Protein AF-A0A812JG56-F1 (afdb_monomer_lite)

pLDDT: mean 73.94, std 11.75, range [45.88, 92.69]

Secondary structure (DSSP, 8-state):
----------------------HHHHTT-TTT-HHHHHHHHHHHHHHHHHHHHHHHHTTT---HHHHHHHHHHHHHHHHHHHHHHHHHHHHHTT---HHHHHHHHHHHHHHHHHHHHHHHHHH-TTS----HHHHHHHHHHHHHHHHHHHHHHHHHHHHHHS------SSSSSSSSSS--

Foldseek 3Di:
DDDDDDDDDPDPPPPPVDPPPDCPLLCPACLNCLPVVLVVLVVLLVVLVVLLCCCVVPVPDDDPVNVVVLLVSQLVLLVSQLSNLVSNVVNVPPPDDVVSVVSNVVSVVSNVVSVVVVVCCVVPVPDDDPCSNVSSVVSSVVSVVVSVVSVVSVVVVVCVVCVPPPPPPDPPPPPPPPDD

Sequence (180 aa):
MASSTESYAPLDGGQEELPTYSSGLLMYAPEKSPGPWAAINVGVLSWSIAMLVIIIMDSGRRDEFRSQLYLLWSFATTFVWVLEVFLSVWYQGRHSSWREAAELVLAAYLTYESAVTMWRHWCYPDKEVEGEVIDVSLTVAGYLYASEETCFLTWRQWRRVFPCRAEGEGVADKFDLASE

Structure (mmCIF, N/CA/C/O backbone):
data_AF-A0A812JG56-F1
#
_entry.id   AF-A0A812JG56-F1
#
loop_
_atom_site.group_PDB
_atom_site.id
_atom_site.type_symbol
_atom_site.label_atom_id
_atom_site.label_alt_id
_atom_site.label_comp_id
_atom_site.label_asym_id
_atom_site.label_entity_id
_atom_site.label_seq_id
_atom_site.pdbx_PDB_ins_code
_atom_site.Cartn_x
_atom_site.Cartn_y
_atom_site.Cartn_z
_atom_site.occupancy
_atom_site.B_iso_or_equiv
_atom_site.auth_seq_id
_atom_site.auth_comp_id
_atom_site.auth_asym_id
_atom_site.auth_atom_id
_atom_site.pdbx_PDB_model_num
ATOM 1 N N . MET A 1 1 ? -58.570 -25.680 28.471 1.00 50.25 1 MET A N 1
ATOM 2 C CA . MET A 1 1 ? -57.443 -25.200 27.645 1.00 50.25 1 MET A CA 1
ATOM 3 C C . MET A 1 1 ? -56.446 -24.557 28.592 1.00 50.25 1 MET A C 1
ATOM 5 O O . MET A 1 1 ? -56.696 -23.455 29.057 1.00 50.25 1 MET A O 1
ATOM 9 N N . ALA A 1 2 ? -55.429 -25.313 29.008 1.00 45.88 2 ALA A N 1
ATOM 10 C CA . ALA A 1 2 ? -54.412 -24.850 29.947 1.00 45.88 2 ALA A CA 1
ATOM 11 C C . ALA A 1 2 ? -53.261 -24.226 29.149 1.00 45.88 2 ALA A C 1
ATOM 13 O O . ALA A 1 2 ? -52.739 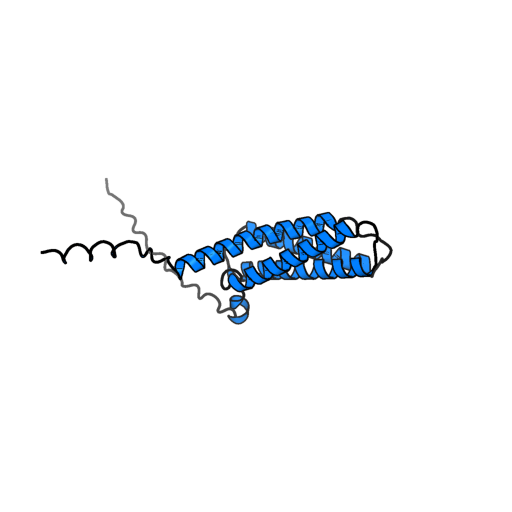-24.852 28.231 1.00 45.88 2 ALA A O 1
ATOM 14 N N . SER A 1 3 ? -52.944 -22.973 29.468 1.00 58.12 3 SER A N 1
ATOM 15 C CA . SER A 1 3 ? -51.864 -22.193 28.870 1.00 58.12 3 SER A CA 1
ATOM 16 C C . SER A 1 3 ? -50.540 -22.616 29.499 1.00 58.12 3 SER A C 1
ATOM 18 O O . SER A 1 3 ? -50.293 -22.322 30.667 1.00 58.12 3 SER A O 1
ATOM 20 N N . SER A 1 4 ? -49.705 -23.319 28.740 1.00 57.59 4 SER A N 1
ATOM 21 C CA . SER A 1 4 ? -48.348 -23.689 29.137 1.00 57.59 4 SER A CA 1
ATOM 22 C C . SER A 1 4 ? -47.439 -22.465 29.009 1.00 57.59 4 SER A C 1
ATOM 24 O O . SER A 1 4 ? -47.029 -22.097 27.914 1.00 57.59 4 SER A O 1
ATOM 26 N N . THR A 1 5 ? -47.149 -21.797 30.120 1.00 58.97 5 THR A N 1
ATOM 27 C CA . THR A 1 5 ? -46.064 -20.812 30.207 1.00 58.97 5 THR A CA 1
ATOM 28 C C . THR A 1 5 ? -44.733 -21.552 30.290 1.00 58.97 5 THR A C 1
ATOM 30 O O . THR A 1 5 ? -44.353 -22.024 31.361 1.00 58.97 5 THR A O 1
ATOM 33 N N . GLU A 1 6 ? -44.039 -21.677 29.159 1.00 59.94 6 GLU A N 1
ATOM 34 C CA . GLU A 1 6 ? -42.639 -22.103 29.123 1.00 59.94 6 GLU A CA 1
ATOM 35 C C . GLU A 1 6 ? -41.767 -21.011 29.753 1.00 59.94 6 GLU A C 1
ATOM 37 O O . GLU A 1 6 ? -41.611 -19.905 29.234 1.00 59.94 6 GLU A O 1
ATOM 42 N N . SER A 1 7 ? -41.239 -21.320 30.935 1.00 57.34 7 SER A N 1
ATOM 43 C CA . SER A 1 7 ? -40.241 -20.515 31.625 1.00 57.34 7 SER A CA 1
ATOM 44 C C . SER A 1 7 ? -38.891 -20.760 30.953 1.00 57.34 7 SER A C 1
ATOM 46 O O . SER A 1 7 ? -38.278 -21.810 31.135 1.00 57.34 7 SER A O 1
ATOM 48 N N . TYR A 1 8 ? -38.442 -19.803 30.143 1.00 56.78 8 TYR A N 1
ATOM 49 C CA . TYR A 1 8 ? -37.076 -19.790 29.633 1.00 56.78 8 TYR A CA 1
ATOM 50 C C . TYR A 1 8 ? -36.124 -19.506 30.795 1.00 56.78 8 TYR A C 1
ATOM 52 O O . TYR A 1 8 ? -36.099 -18.400 31.338 1.00 56.78 8 TYR A O 1
ATOM 60 N N . ALA A 1 9 ? -35.352 -20.518 31.189 1.00 55.47 9 ALA A N 1
ATOM 61 C CA . ALA A 1 9 ? -34.222 -20.328 32.082 1.00 55.47 9 ALA A CA 1
ATOM 62 C C . ALA A 1 9 ? -33.179 -19.432 31.384 1.00 55.47 9 ALA A C 1
ATOM 64 O O . ALA A 1 9 ? -32.885 -19.659 30.204 1.00 55.47 9 ALA A O 1
ATOM 65 N N . PRO A 1 10 ? -32.617 -18.421 32.068 1.00 57.97 10 PRO A N 1
ATOM 66 C CA . PRO A 1 10 ? -31.502 -17.662 31.529 1.00 57.97 10 PRO A CA 1
ATOM 67 C C . PRO A 1 10 ? -30.322 -18.621 31.360 1.00 57.97 10 PRO A C 1
ATOM 69 O O . PRO A 1 10 ? -29.883 -19.247 32.324 1.00 57.97 10 PRO A O 1
ATOM 72 N N . LEU A 1 11 ? -29.854 -18.773 30.119 1.00 60.03 11 LEU A N 1
ATOM 73 C CA . LEU A 1 11 ? -28.607 -19.465 29.821 1.00 60.03 11 LEU A CA 1
ATOM 74 C C . LEU A 1 11 ? -27.506 -18.753 30.603 1.00 60.03 11 LEU A C 1
ATOM 76 O O . LEU A 1 11 ? -27.236 -17.577 30.357 1.00 60.03 11 LEU A O 1
ATOM 80 N N . ASP A 1 12 ? -26.960 -19.470 31.581 1.00 53.72 12 ASP A N 1
ATOM 81 C CA . ASP A 1 12 ? -25.856 -19.050 32.427 1.00 53.72 12 ASP A CA 1
ATOM 82 C C . ASP A 1 12 ? -24.713 -18.612 31.509 1.00 53.72 12 ASP A C 1
ATOM 84 O O . ASP A 1 12 ? -24.095 -19.418 30.807 1.00 53.72 12 ASP A O 1
ATOM 88 N N . GLY A 1 13 ? -24.555 -17.293 31.407 1.00 50.31 13 GLY A N 1
ATOM 89 C CA . GLY A 1 13 ? -23.564 -16.643 30.577 1.00 50.31 13 GLY A CA 1
ATOM 90 C C . GLY A 1 13 ? -22.208 -16.905 31.191 1.00 50.31 13 GLY A C 1
ATOM 91 O O . GLY A 1 13 ? -21.702 -16.069 31.936 1.00 50.31 13 GLY A O 1
ATOM 92 N N . GLY A 1 14 ? -21.641 -18.071 30.880 1.00 51.97 14 GLY A N 1
ATOM 93 C CA . GLY A 1 14 ? -20.236 -18.349 31.089 1.00 51.97 14 GLY A CA 1
ATOM 94 C C . GLY A 1 14 ? -19.459 -17.201 30.468 1.00 51.97 14 GLY A C 1
ATOM 95 O O . GLY A 1 14 ? -19.382 -17.088 29.245 1.00 51.97 14 GLY A O 1
ATOM 96 N N . GLN A 1 15 ? -18.956 -16.309 31.320 1.00 49.84 15 GLN A N 1
ATOM 97 C CA . GLN A 1 15 ? -17.932 -15.350 30.959 1.00 49.84 15 GLN A CA 1
ATOM 98 C C . GLN A 1 15 ? -16.750 -16.193 30.490 1.00 49.84 15 GLN A C 1
ATOM 100 O O . GLN A 1 15 ? -15.952 -16.659 31.298 1.00 49.84 15 GLN A O 1
ATOM 105 N N . GLU A 1 16 ? -16.686 -16.466 29.185 1.00 52.78 16 GLU A N 1
ATOM 106 C CA . GLU A 1 16 ? -15.449 -16.877 28.547 1.00 52.78 16 GLU A CA 1
ATOM 107 C C . GLU A 1 16 ? -14.452 -15.772 28.886 1.00 52.78 16 GLU A C 1
ATOM 109 O O . GLU A 1 16 ? -14.545 -14.656 28.368 1.00 52.78 16 GLU A O 1
ATOM 114 N N . GLU A 1 17 ? -13.564 -16.053 29.841 1.00 51.81 17 GLU A N 1
ATOM 115 C CA . GLU A 1 17 ? -12.428 -15.202 30.142 1.00 51.81 17 GLU A CA 1
ATOM 116 C C . GLU A 1 17 ? -11.645 -15.059 28.840 1.00 51.81 17 GLU A C 1
ATOM 118 O O . GLU A 1 17 ? -10.952 -15.976 28.393 1.00 51.81 17 GLU A O 1
ATOM 123 N N . LEU A 1 18 ? -11.860 -13.922 28.175 1.00 55.91 18 LEU A N 1
ATOM 124 C CA . LEU A 1 18 ? -11.193 -13.582 26.934 1.00 55.91 18 LEU A CA 1
ATOM 125 C C . LEU A 1 18 ? -9.691 -13.690 27.199 1.00 55.91 18 LEU A C 1
ATOM 127 O O . LEU A 1 18 ? -9.198 -13.016 28.108 1.00 55.91 18 LEU A O 1
ATOM 131 N N . PRO A 1 19 ? -8.967 -14.538 26.451 1.00 56.44 19 PRO A N 1
ATOM 132 C CA . PRO A 1 19 ? -7.543 -14.720 26.651 1.00 56.44 19 PRO A CA 1
ATOM 133 C C . PRO A 1 19 ? -6.860 -13.356 26.630 1.00 56.44 19 PRO A C 1
ATOM 135 O O . PRO A 1 19 ? -6.993 -12.590 25.673 1.00 56.44 19 PRO A O 1
ATOM 138 N N . THR A 1 20 ? -6.156 -13.051 27.719 1.00 57.72 20 THR A N 1
ATOM 139 C CA . THR A 1 20 ? -5.400 -11.818 27.938 1.00 57.72 20 THR A CA 1
ATOM 140 C C . THR A 1 20 ? -4.197 -11.793 26.994 1.00 57.72 20 THR A C 1
ATOM 142 O O . THR A 1 20 ? -3.051 -11.989 27.395 1.00 57.72 20 THR A O 1
ATOM 145 N N . TYR A 1 21 ? -4.447 -11.634 25.696 1.00 56.75 21 TYR A N 1
ATOM 146 C CA . TYR A 1 21 ? -3.401 -11.522 24.692 1.00 56.75 21 TYR A CA 1
ATOM 147 C C . TYR A 1 21 ? -2.651 -10.204 24.895 1.00 56.75 21 TYR A C 1
ATOM 149 O O . TYR A 1 21 ? -3.251 -9.140 25.038 1.00 56.75 21 TYR A O 1
ATOM 157 N N . SER A 1 22 ? -1.320 -10.307 24.934 1.00 57.03 22 SER A N 1
ATOM 158 C CA . SER A 1 22 ? -0.365 -9.223 25.179 1.00 57.03 22 SER A CA 1
ATOM 159 C C . SER A 1 22 ? -0.740 -7.925 24.444 1.00 57.03 22 SER A C 1
ATOM 161 O O . SER A 1 22 ? -0.667 -7.828 23.219 1.00 57.03 22 SER A O 1
ATOM 163 N N . SER A 1 23 ? -1.141 -6.915 25.219 1.00 63.75 23 SER A N 1
ATOM 164 C CA . SER A 1 23 ? -1.834 -5.695 24.782 1.00 63.75 23 SER A CA 1
ATOM 165 C C . SER A 1 23 ? -1.026 -4.734 23.900 1.00 63.75 23 SER A C 1
ATOM 167 O O . SER A 1 23 ? -1.572 -3.726 23.453 1.00 63.75 23 SER A O 1
ATOM 169 N N . GLY A 1 24 ? 0.264 -4.997 23.674 1.00 73.44 24 GLY A N 1
ATOM 170 C CA . GLY A 1 24 ? 1.161 -4.075 22.973 1.00 73.44 24 GLY A CA 1
ATOM 171 C C . GLY A 1 24 ? 0.839 -3.934 21.484 1.00 73.44 24 GLY A C 1
ATOM 172 O O . GLY A 1 24 ? 0.583 -2.831 21.014 1.00 73.44 24 GLY A O 1
ATOM 173 N N . LEU A 1 25 ? 0.798 -5.048 20.747 1.00 71.88 25 LEU A N 1
ATOM 174 C CA . LEU A 1 25 ? 0.566 -5.037 19.293 1.00 71.88 25 LEU A CA 1
ATOM 175 C C . LEU A 1 25 ? -0.882 -4.685 18.931 1.00 71.88 25 LEU A C 1
ATOM 177 O O . LEU A 1 25 ? -1.119 -3.948 17.982 1.00 71.88 25 LEU A O 1
ATOM 181 N N . LEU A 1 26 ? -1.842 -5.117 19.752 1.00 72.75 26 LEU A N 1
ATOM 182 C CA . LEU A 1 26 ? -3.265 -4.794 19.597 1.00 72.75 26 LEU A CA 1
ATOM 183 C C . LEU A 1 26 ? -3.565 -3.291 19.736 1.00 72.75 26 LEU A C 1
ATOM 185 O O . LEU A 1 26 ? -4.618 -2.834 19.295 1.00 72.75 26 LEU A O 1
ATOM 189 N N . MET A 1 27 ? -2.670 -2.494 20.343 1.00 78.69 27 MET A N 1
ATOM 190 C CA . MET A 1 27 ? -2.831 -1.034 20.347 1.00 78.69 27 MET A CA 1
ATOM 191 C C . MET A 1 27 ? -2.719 -0.424 18.950 1.00 78.69 27 MET A C 1
ATOM 193 O O . MET A 1 27 ? -3.327 0.614 18.706 1.00 78.69 27 MET A O 1
ATOM 197 N N . TYR A 1 28 ? -1.979 -1.082 18.061 1.00 83.38 28 TYR A N 1
ATOM 198 C CA . TYR A 1 28 ? -1.745 -0.647 16.692 1.00 83.38 28 TYR A CA 1
ATOM 199 C C . TYR A 1 28 ? -2.745 -1.249 15.709 1.00 83.38 28 TYR A C 1
ATOM 201 O O . TYR A 1 28 ? -2.518 -1.159 14.514 1.00 83.38 28 TYR A O 1
ATOM 209 N N . ALA A 1 29 ? -3.841 -1.862 16.163 1.00 84.56 29 ALA A N 1
ATOM 210 C CA . ALA A 1 29 ? -4.895 -2.294 15.251 1.00 84.56 29 ALA A CA 1
ATOM 211 C C . ALA A 1 29 ? -5.568 -1.067 14.586 1.00 84.56 29 ALA A C 1
ATOM 213 O O . ALA A 1 29 ? -5.791 -0.059 15.284 1.00 84.56 29 ALA A O 1
ATOM 214 N N . PRO A 1 30 ? -5.904 -1.127 13.282 1.00 83.06 30 PRO A N 1
ATOM 215 C CA . PRO A 1 30 ? -6.583 -0.043 12.563 1.00 83.06 30 PRO A CA 1
ATOM 216 C C . PRO A 1 30 ? -7.864 0.436 13.249 1.00 83.06 30 PRO A C 1
ATOM 218 O O . PRO A 1 30 ? -8.139 1.633 13.319 1.00 83.06 30 PRO A O 1
ATOM 221 N N . GLU A 1 31 ? -8.610 -0.485 13.852 1.00 82.50 31 GLU A N 1
ATOM 222 C CA . GLU A 1 31 ? -9.873 -0.216 14.534 1.00 82.50 31 GLU A CA 1
ATOM 223 C C . GLU A 1 31 ? -9.677 0.619 15.806 1.00 82.50 31 GLU A C 1
ATOM 225 O O . GLU A 1 31 ? -10.530 1.437 16.166 1.00 82.50 31 GLU A O 1
ATOM 230 N N . LYS A 1 32 ? -8.544 0.430 16.494 1.00 84.38 32 LYS A N 1
ATOM 231 C CA . LYS A 1 32 ? -8.233 1.123 17.749 1.00 84.38 32 LYS A CA 1
ATOM 232 C C . LYS A 1 32 ? -7.532 2.459 17.515 1.00 84.38 32 LYS A C 1
ATOM 234 O O . LYS A 1 32 ? -7.718 3.395 18.292 1.00 84.38 32 LYS A O 1
ATOM 239 N N . SER A 1 33 ? -6.724 2.546 16.462 1.00 85.31 33 SER A N 1
ATOM 240 C CA . SER A 1 33 ? -5.916 3.721 16.131 1.00 85.31 33 SER A CA 1
ATOM 241 C C . SER A 1 33 ? -6.063 4.112 14.652 1.00 85.31 33 SER A C 1
ATOM 243 O O . SER A 1 33 ? -5.087 4.097 13.902 1.00 85.31 33 SER A O 1
ATOM 245 N N . PRO A 1 34 ? -7.266 4.527 14.210 1.00 84.75 34 PRO A N 1
ATOM 246 C CA . PRO A 1 34 ? -7.518 4.797 12.793 1.00 84.75 34 PRO A CA 1
ATOM 247 C C . PRO A 1 34 ? -6.721 5.993 12.260 1.00 84.75 34 PRO A C 1
ATOM 249 O O . PRO A 1 34 ? -6.419 6.043 11.075 1.00 84.75 34 PRO A O 1
ATOM 252 N N . GLY A 1 35 ? -6.336 6.941 13.124 1.00 85.62 35 GLY A N 1
ATOM 253 C CA . GLY A 1 35 ? -5.544 8.115 12.736 1.00 85.62 35 GLY A CA 1
ATOM 254 C C . GLY A 1 35 ? -4.163 7.755 12.163 1.00 85.62 35 GLY A C 1
ATOM 255 O O . GLY A 1 35 ? -3.885 8.101 11.015 1.00 85.62 35 GLY A O 1
ATOM 256 N N . PRO A 1 36 ? -3.296 7.054 12.922 1.00 89.19 36 PRO A N 1
ATOM 257 C CA . PRO A 1 36 ? -2.024 6.550 12.405 1.00 89.19 36 PRO A CA 1
ATOM 258 C C . PRO A 1 36 ? -2.160 5.721 11.122 1.00 89.19 36 PRO A C 1
ATOM 260 O O . PRO A 1 36 ? -1.383 5.923 10.193 1.00 89.19 36 PRO A O 1
ATOM 263 N N . TRP A 1 37 ? -3.167 4.848 11.033 1.00 88.50 37 TRP A N 1
ATOM 264 C CA . TRP A 1 37 ? -3.403 4.036 9.835 1.00 88.50 37 TRP A CA 1
ATOM 265 C C . TRP A 1 37 ? -3.857 4.846 8.628 1.00 88.50 37 TRP A C 1
ATOM 267 O O . TRP A 1 37 ? -3.348 4.627 7.536 1.00 88.50 37 TRP A O 1
ATOM 277 N N . ALA A 1 38 ? -4.715 5.849 8.814 1.00 84.75 38 ALA A N 1
ATOM 278 C CA . ALA A 1 38 ? -5.060 6.779 7.745 1.00 84.75 38 ALA A CA 1
ATOM 279 C C . ALA A 1 38 ? -3.810 7.502 7.212 1.00 84.75 38 ALA A C 1
ATOM 281 O O . ALA A 1 38 ? -3.651 7.651 6.003 1.00 84.75 38 ALA A O 1
ATOM 282 N N . ALA A 1 39 ? -2.886 7.906 8.093 1.00 88.94 39 ALA A N 1
ATOM 283 C CA . ALA A 1 39 ? -1.628 8.525 7.678 1.00 88.94 39 ALA A CA 1
ATOM 284 C C . ALA A 1 39 ? -0.723 7.551 6.901 1.00 88.94 39 ALA A C 1
ATOM 286 O O . ALA A 1 39 ? -0.144 7.941 5.885 1.00 88.94 39 ALA A O 1
ATOM 287 N N . ILE A 1 40 ? -0.631 6.290 7.342 1.00 90.88 40 ILE A N 1
ATOM 288 C CA . ILE A 1 40 ? 0.100 5.231 6.629 1.00 90.88 40 ILE A CA 1
ATOM 289 C C . ILE A 1 40 ? -0.517 5.006 5.243 1.00 90.88 40 ILE A C 1
ATOM 291 O O . ILE A 1 40 ? 0.199 5.090 4.248 1.00 90.88 40 ILE A O 1
ATOM 295 N N . ASN A 1 41 ? -1.834 4.810 5.158 1.00 87.38 41 ASN A N 1
ATOM 296 C CA . ASN A 1 41 ? -2.543 4.527 3.908 1.00 87.38 41 ASN A CA 1
ATOM 297 C C . ASN A 1 41 ? -2.437 5.687 2.909 1.00 87.38 41 ASN A C 1
ATOM 299 O O . ASN A 1 41 ? -2.138 5.456 1.740 1.00 87.38 41 ASN A O 1
ATOM 303 N N . VAL A 1 42 ? -2.557 6.940 3.362 1.00 87.00 42 VAL A N 1
ATOM 304 C CA . VAL A 1 42 ? -2.331 8.126 2.514 1.00 87.00 42 VAL A CA 1
ATOM 305 C C . VAL A 1 42 ? -0.878 8.212 2.040 1.00 87.00 42 VAL A C 1
ATOM 307 O O . VAL A 1 42 ? -0.623 8.564 0.884 1.00 87.00 42 VAL A O 1
ATOM 310 N N . GLY A 1 43 ? 0.084 7.882 2.905 1.00 91.62 43 GLY A N 1
ATOM 311 C CA . GLY A 1 43 ? 1.501 7.837 2.549 1.00 91.62 43 GLY A CA 1
ATOM 312 C C . GLY A 1 43 ? 1.790 6.792 1.472 1.00 91.62 43 GLY A C 1
ATOM 313 O O . GLY A 1 43 ? 2.419 7.103 0.458 1.00 91.62 43 GLY A O 1
ATOM 314 N N . VAL A 1 44 ? 1.271 5.575 1.651 1.00 89.88 44 VAL A N 1
ATOM 315 C CA . VAL A 1 44 ? 1.418 4.486 0.681 1.00 89.88 44 VAL A CA 1
ATOM 316 C C . VAL A 1 44 ? 0.702 4.808 -0.630 1.00 89.88 44 VAL A C 1
ATOM 318 O O . VAL A 1 44 ? 1.279 4.611 -1.700 1.00 89.88 44 VAL A O 1
ATOM 321 N N . LEU A 1 45 ? -0.504 5.378 -0.579 1.00 84.69 45 LEU A N 1
ATOM 322 C CA . LEU A 1 45 ? -1.231 5.833 -1.764 1.00 84.69 45 LEU A CA 1
ATOM 323 C C . LEU A 1 45 ? -0.428 6.878 -2.547 1.00 84.69 45 LEU A C 1
ATOM 325 O O . LEU A 1 45 ? -0.259 6.752 -3.758 1.00 84.69 45 LEU A O 1
ATOM 329 N N . SER A 1 46 ? 0.106 7.886 -1.857 1.00 91.19 46 SER A N 1
ATOM 330 C CA . SER A 1 46 ? 0.903 8.948 -2.481 1.00 91.19 46 SER A CA 1
ATOM 331 C C . SER A 1 46 ? 2.153 8.384 -3.160 1.00 91.19 46 SER A C 1
ATOM 333 O O . SER A 1 46 ? 2.468 8.759 -4.289 1.00 91.19 46 SER A O 1
ATOM 335 N N . TRP A 1 47 ? 2.836 7.435 -2.511 1.00 92.69 47 TRP A N 1
ATOM 336 C CA . TRP A 1 47 ? 3.982 6.742 -3.103 1.00 92.69 47 TRP A CA 1
ATOM 337 C C . TRP A 1 47 ? 3.567 5.885 -4.311 1.00 92.69 47 TRP A C 1
ATOM 339 O O . TRP A 1 47 ? 4.239 5.901 -5.339 1.00 92.69 47 TRP A O 1
ATOM 349 N N . SER A 1 48 ? 2.422 5.208 -4.240 1.00 86.44 48 SER A N 1
ATOM 350 C CA . SER A 1 48 ? 1.870 4.410 -5.346 1.00 86.44 48 SER A CA 1
ATOM 351 C C . SER A 1 48 ? 1.547 5.265 -6.574 1.00 86.44 48 SER A C 1
ATOM 353 O O . SER A 1 48 ? 1.908 4.905 -7.693 1.00 86.44 48 SER A O 1
ATOM 355 N N . ILE A 1 49 ? 0.946 6.442 -6.372 1.00 85.25 49 ILE A N 1
ATOM 356 C CA . ILE A 1 49 ? 0.695 7.417 -7.442 1.00 85.25 49 ILE A CA 1
ATOM 357 C C . ILE A 1 49 ? 2.018 7.915 -8.034 1.00 85.25 49 ILE A C 1
ATOM 359 O O . ILE A 1 49 ? 2.153 7.979 -9.255 1.00 85.25 49 ILE A O 1
ATOM 363 N N . ALA A 1 50 ? 3.008 8.233 -7.196 1.00 90.69 50 ALA A N 1
ATOM 364 C CA . ALA A 1 50 ? 4.322 8.659 -7.672 1.00 90.69 50 ALA A CA 1
ATOM 365 C C . ALA A 1 50 ? 4.989 7.579 -8.540 1.00 90.69 50 ALA A C 1
ATOM 367 O O . ALA A 1 50 ? 5.501 7.891 -9.613 1.00 90.69 50 ALA A O 1
ATOM 368 N N . MET A 1 51 ? 4.922 6.309 -8.130 1.00 87.38 51 MET A N 1
ATOM 369 C CA . MET A 1 51 ? 5.432 5.187 -8.922 1.00 87.38 51 MET A CA 1
ATOM 370 C C . MET A 1 51 ? 4.694 5.022 -10.247 1.00 87.38 51 MET A C 1
ATOM 372 O O . MET A 1 51 ? 5.339 4.837 -11.277 1.00 87.38 51 MET A O 1
ATOM 376 N N . LEU A 1 52 ? 3.364 5.154 -10.250 1.00 85.06 52 LEU A N 1
ATOM 377 C CA . LEU A 1 52 ? 2.572 5.110 -11.478 1.00 85.06 52 LEU A CA 1
ATOM 378 C C . LEU A 1 52 ? 3.007 6.204 -12.461 1.00 85.06 52 LEU A C 1
ATOM 380 O O . LEU A 1 52 ? 3.208 5.932 -13.642 1.00 85.06 52 LEU A O 1
ATOM 384 N N . VAL A 1 53 ? 3.199 7.430 -11.967 1.00 88.06 53 VAL A N 1
ATOM 385 C CA . VAL A 1 53 ? 3.674 8.558 -12.779 1.00 88.06 53 VAL A CA 1
ATOM 386 C C . VAL A 1 53 ? 5.073 8.285 -13.327 1.00 88.06 53 VAL A C 1
ATOM 388 O O . VAL A 1 53 ? 5.292 8.500 -14.516 1.00 88.06 53 VAL A O 1
ATOM 391 N N . ILE A 1 54 ? 5.998 7.769 -12.508 1.00 87.81 54 ILE A N 1
ATOM 392 C CA . ILE A 1 54 ? 7.355 7.408 -12.953 1.00 87.81 54 ILE A CA 1
ATOM 393 C C . ILE A 1 54 ? 7.291 6.371 -14.082 1.00 87.81 54 ILE A C 1
ATOM 395 O O . ILE A 1 54 ? 7.922 6.564 -15.117 1.00 87.81 54 ILE A O 1
ATOM 399 N N . ILE A 1 55 ? 6.493 5.311 -13.926 1.00 83.94 55 ILE A N 1
ATOM 400 C CA . ILE A 1 55 ? 6.361 4.245 -14.932 1.00 83.94 55 ILE A CA 1
ATOM 401 C C . ILE A 1 55 ? 5.756 4.776 -16.239 1.00 83.94 55 ILE A C 1
ATOM 403 O O . ILE A 1 55 ? 6.226 4.420 -17.319 1.00 83.94 55 ILE A O 1
ATOM 407 N N . ILE A 1 56 ? 4.736 5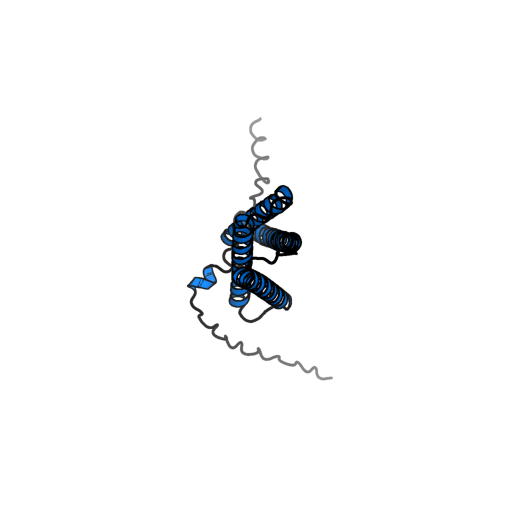.639 -16.159 1.00 83.56 56 ILE A N 1
ATOM 408 C CA . ILE A 1 56 ? 4.083 6.225 -17.340 1.00 83.56 56 ILE A CA 1
ATOM 409 C C . ILE A 1 56 ? 5.012 7.209 -18.055 1.00 83.56 56 ILE A C 1
ATOM 411 O O . ILE A 1 56 ? 5.101 7.188 -19.281 1.00 83.56 56 ILE A O 1
ATOM 415 N N . MET A 1 57 ? 5.690 8.087 -17.313 1.00 85.75 57 MET A N 1
ATOM 416 C CA . MET A 1 57 ? 6.562 9.108 -17.899 1.00 85.75 57 MET A CA 1
ATOM 417 C C . MET A 1 57 ? 7.838 8.514 -18.497 1.00 85.75 57 MET A C 1
ATOM 419 O O . MET A 1 57 ? 8.359 9.058 -19.469 1.00 85.75 57 MET A O 1
ATOM 423 N N . ASP A 1 58 ? 8.324 7.406 -17.940 1.00 81.75 58 ASP A N 1
ATOM 424 C CA . ASP A 1 58 ? 9.577 6.763 -18.336 1.00 81.75 58 ASP A CA 1
ATOM 425 C C . ASP A 1 58 ? 9.356 5.454 -19.115 1.00 81.75 58 ASP A C 1
ATOM 427 O O . ASP A 1 58 ? 10.215 4.573 -19.176 1.00 81.75 58 ASP A O 1
ATOM 431 N N . SER A 1 59 ? 8.198 5.310 -19.767 1.00 68.94 59 SER A N 1
ATOM 432 C CA . SER A 1 59 ? 7.822 4.101 -20.514 1.00 68.94 59 SER A CA 1
ATOM 433 C C . SER A 1 59 ? 8.779 3.748 -21.669 1.00 68.94 59 SER A C 1
ATOM 435 O O . SER A 1 59 ? 8.671 2.667 -22.241 1.00 68.94 59 SER A O 1
ATOM 437 N N . GLY A 1 60 ? 9.710 4.644 -22.023 1.00 65.94 60 GLY A N 1
ATOM 438 C CA . GLY A 1 60 ? 10.702 4.468 -23.088 1.00 65.94 60 GLY A CA 1
ATOM 439 C C . GLY A 1 60 ? 12.099 4.009 -22.646 1.00 65.94 60 GLY A C 1
ATOM 440 O O . GLY A 1 60 ? 12.876 3.597 -23.507 1.00 65.94 60 GLY A O 1
ATOM 441 N N . ARG A 1 61 ? 12.444 4.056 -21.349 1.00 67.69 61 ARG A N 1
ATOM 442 C CA . ARG A 1 61 ? 13.738 3.583 -20.821 1.00 67.69 61 ARG A CA 1
ATOM 443 C C . ARG A 1 61 ? 13.523 2.644 -19.641 1.00 67.69 61 ARG A C 1
ATOM 445 O O . ARG A 1 61 ? 13.033 3.033 -18.588 1.00 67.69 61 ARG A O 1
ATOM 452 N N . ARG A 1 62 ? 13.867 1.369 -19.831 1.00 65.31 62 ARG A N 1
ATOM 453 C CA . ARG A 1 62 ? 13.885 0.376 -18.752 1.00 65.31 62 ARG A CA 1
ATOM 454 C C . ARG A 1 62 ? 15.284 0.342 -18.142 1.00 65.31 62 ARG A C 1
ATOM 456 O O . ARG A 1 62 ? 16.112 -0.468 -18.543 1.00 65.31 62 ARG A O 1
ATOM 463 N N . ASP A 1 63 ? 15.540 1.238 -17.197 1.00 78.44 63 ASP A N 1
ATOM 464 C CA . ASP A 1 63 ? 16.799 1.250 -16.451 1.00 78.44 63 ASP A CA 1
ATOM 465 C C . ASP A 1 63 ? 16.728 0.264 -15.264 1.00 78.44 63 ASP A C 1
ATOM 467 O O . ASP A 1 63 ? 15.695 0.143 -14.598 1.00 78.44 63 ASP A O 1
ATOM 471 N N . GLU A 1 64 ? 17.829 -0.433 -14.954 1.00 75.12 64 GLU A N 1
ATOM 472 C CA . GLU A 1 64 ? 17.917 -1.399 -13.835 1.00 75.12 64 GLU A CA 1
ATOM 473 C C . GLU A 1 64 ? 17.480 -0.788 -12.493 1.00 75.12 64 GLU A C 1
ATOM 475 O O . GLU A 1 64 ? 16.799 -1.429 -11.689 1.00 75.12 64 GLU A O 1
ATOM 480 N N . PHE A 1 65 ? 17.806 0.490 -12.277 1.00 79.69 65 PHE A N 1
ATOM 481 C CA . PHE A 1 65 ? 17.409 1.243 -11.089 1.00 79.69 65 PHE A CA 1
ATOM 482 C C . PHE A 1 65 ? 15.884 1.328 -10.929 1.00 79.69 65 PHE A C 1
ATOM 484 O O . PHE A 1 65 ? 15.368 1.194 -9.819 1.00 79.69 65 PHE A O 1
ATOM 491 N N . ARG A 1 66 ? 15.149 1.498 -12.035 1.00 77.88 66 ARG A N 1
ATOM 492 C CA . ARG A 1 66 ? 13.682 1.567 -12.032 1.00 77.88 66 ARG A CA 1
ATOM 493 C C . ARG A 1 66 ? 13.075 0.239 -11.595 1.00 77.88 66 ARG A C 1
ATOM 495 O O . ARG A 1 66 ? 12.152 0.231 -10.786 1.00 77.88 66 ARG A O 1
ATOM 502 N N . SER A 1 67 ? 13.635 -0.866 -12.083 1.00 78.38 67 SER A N 1
ATOM 503 C CA . SER A 1 67 ? 13.198 -2.222 -11.733 1.00 78.38 67 SER A CA 1
ATOM 504 C C . SER A 1 67 ? 13.416 -2.506 -10.245 1.00 78.38 67 SER A C 1
ATOM 506 O O . SER A 1 67 ? 12.512 -2.987 -9.567 1.00 78.38 67 SER A O 1
ATOM 508 N N . GLN A 1 68 ? 14.573 -2.127 -9.694 1.00 81.06 68 GLN A N 1
ATOM 509 C CA . GLN A 1 68 ? 14.846 -2.269 -8.259 1.00 81.06 68 GLN A CA 1
ATOM 510 C C . GLN A 1 68 ? 13.922 -1.401 -7.397 1.00 81.06 68 GLN A C 1
ATOM 512 O O . GLN A 1 68 ? 13.403 -1.874 -6.385 1.00 81.06 68 GLN A O 1
ATOM 517 N N . LEU A 1 69 ? 13.687 -0.148 -7.802 1.00 85.19 69 LEU A N 1
ATOM 518 C CA . LEU A 1 69 ? 12.778 0.756 -7.099 1.00 85.19 69 LEU A CA 1
ATOM 519 C C . LEU A 1 69 ? 11.337 0.229 -7.117 1.00 85.19 69 LEU A C 1
ATOM 521 O O . LEU A 1 69 ? 10.662 0.265 -6.090 1.00 85.19 69 LEU A O 1
ATOM 525 N N . TYR A 1 70 ? 10.888 -0.298 -8.258 1.00 82.31 70 TYR A N 1
ATOM 526 C CA . TYR A 1 70 ? 9.580 -0.930 -8.404 1.00 82.31 70 TYR A CA 1
ATOM 527 C C . TYR A 1 70 ? 9.429 -2.163 -7.511 1.00 82.31 70 TYR A C 1
ATOM 529 O O . TYR A 1 70 ? 8.438 -2.273 -6.793 1.00 82.31 70 TYR A O 1
ATOM 537 N N . LEU A 1 71 ? 10.426 -3.050 -7.491 1.00 80.62 71 LEU A N 1
ATOM 538 C CA . LEU A 1 71 ? 10.407 -4.240 -6.639 1.00 80.62 71 LEU A CA 1
ATOM 539 C C . LEU A 1 71 ? 10.367 -3.878 -5.151 1.00 80.62 71 LEU A C 1
ATOM 541 O O . LEU A 1 71 ? 9.575 -4.449 -4.403 1.00 80.62 71 LEU A O 1
ATOM 545 N N . LEU A 1 72 ? 11.179 -2.904 -4.726 1.00 86.31 72 LEU A N 1
ATOM 546 C CA . LEU A 1 72 ? 11.175 -2.415 -3.347 1.00 86.31 72 LEU A CA 1
ATOM 547 C C . LEU A 1 72 ? 9.820 -1.807 -2.974 1.00 86.31 72 LEU A C 1
ATOM 549 O O . LEU A 1 72 ? 9.293 -2.096 -1.900 1.00 86.31 72 LEU A O 1
ATOM 553 N N . TRP A 1 73 ? 9.259 -0.977 -3.857 1.00 89.31 73 TRP A N 1
ATOM 554 C CA . TRP A 1 73 ? 7.942 -0.379 -3.664 1.00 89.31 73 TRP A CA 1
ATOM 555 C C . TRP A 1 73 ? 6.853 -1.452 -3.559 1.00 89.31 73 TRP A C 1
ATOM 557 O O . TRP A 1 73 ? 6.078 -1.442 -2.602 1.00 89.31 73 TRP A O 1
ATOM 567 N N . SER A 1 74 ? 6.828 -2.409 -4.489 1.00 83.12 74 SER A N 1
ATOM 568 C CA . SER A 1 74 ? 5.854 -3.500 -4.505 1.00 83.12 74 SER A CA 1
ATOM 569 C C . SER A 1 74 ? 5.921 -4.267 -3.188 1.00 83.12 74 SER A C 1
ATOM 571 O O . SER A 1 74 ? 4.936 -4.296 -2.461 1.00 83.12 74 SER A O 1
ATOM 573 N N . PHE A 1 75 ? 7.108 -4.730 -2.788 1.00 82.69 75 PHE A N 1
ATOM 574 C CA . PHE A 1 75 ? 7.298 -5.435 -1.522 1.00 82.69 75 PHE A CA 1
ATOM 575 C C . PHE A 1 75 ? 6.839 -4.623 -0.299 1.00 82.69 75 PHE A C 1
ATOM 577 O O . PHE A 1 75 ? 6.134 -5.148 0.563 1.00 82.69 75 PHE A O 1
ATOM 584 N N . ALA A 1 76 ? 7.222 -3.345 -0.212 1.00 86.94 76 ALA A N 1
ATOM 585 C CA . ALA A 1 76 ? 6.880 -2.497 0.927 1.00 86.94 76 ALA A CA 1
ATOM 586 C C . ALA A 1 76 ? 5.365 -2.279 1.050 1.00 86.94 76 ALA A C 1
ATOM 588 O O . ALA A 1 76 ? 4.817 -2.387 2.147 1.00 86.94 76 ALA A O 1
ATOM 589 N N . THR A 1 77 ? 4.685 -2.002 -0.065 1.00 85.62 77 THR A N 1
ATOM 590 C CA . THR A 1 77 ? 3.230 -1.797 -0.067 1.00 85.62 77 THR A CA 1
ATOM 591 C C . THR A 1 77 ? 2.485 -3.074 0.303 1.00 85.62 77 THR A C 1
ATOM 593 O O . THR A 1 77 ? 1.632 -3.043 1.189 1.00 85.62 77 THR A O 1
ATOM 596 N N . THR A 1 78 ? 2.856 -4.227 -0.260 1.00 81.69 78 THR A N 1
ATOM 597 C CA . THR A 1 78 ? 2.187 -5.481 0.103 1.00 81.69 78 THR A CA 1
ATOM 598 C C . THR A 1 78 ? 2.453 -5.879 1.551 1.00 81.69 78 THR A C 1
ATOM 600 O O . THR A 1 78 ? 1.548 -6.365 2.224 1.00 81.69 78 THR A O 1
ATOM 603 N N . PHE A 1 79 ? 3.654 -5.618 2.076 1.00 84.31 79 PHE A N 1
ATOM 604 C CA . PHE A 1 79 ? 3.960 -5.861 3.485 1.00 84.31 79 PHE A CA 1
ATOM 605 C C . PHE A 1 79 ? 3.067 -5.040 4.424 1.00 84.31 79 PHE A C 1
ATOM 607 O O . PHE A 1 79 ? 2.520 -5.586 5.383 1.00 84.31 79 PHE A O 1
ATOM 614 N N . VAL A 1 80 ? 2.892 -3.743 4.144 1.00 88.19 80 VAL A N 1
ATOM 615 C CA . VAL A 1 80 ? 2.003 -2.873 4.931 1.00 88.19 80 VAL A CA 1
ATOM 616 C C . VAL A 1 80 ? 0.565 -3.379 4.871 1.00 88.19 80 VAL A C 1
ATOM 618 O O . VAL A 1 80 ? -0.089 -3.458 5.909 1.00 88.19 80 VAL A O 1
ATOM 621 N N . TRP A 1 81 ? 0.095 -3.780 3.690 1.00 84.62 81 TRP A N 1
ATOM 622 C CA . TRP A 1 81 ? -1.257 -4.306 3.523 1.00 84.62 81 TRP A CA 1
ATOM 623 C C . TRP A 1 81 ? -1.470 -5.620 4.291 1.00 84.62 81 TRP A C 1
ATOM 625 O O . TRP A 1 81 ? -2.444 -5.763 5.026 1.00 84.62 81 TRP A O 1
ATOM 635 N N . VAL A 1 82 ? -0.534 -6.570 4.206 1.00 84.25 82 VAL A N 1
ATOM 636 C CA . VAL A 1 82 ? -0.603 -7.820 4.984 1.00 84.25 82 VAL A CA 1
ATOM 637 C C . VAL A 1 82 ? -0.615 -7.533 6.482 1.00 84.25 82 VAL A C 1
ATOM 639 O O . VAL A 1 82 ? -1.369 -8.170 7.216 1.00 84.25 82 VAL A O 1
ATOM 642 N N . LEU A 1 83 ? 0.194 -6.577 6.944 1.00 87.50 83 LEU A N 1
ATOM 643 C CA . LEU A 1 83 ? 0.223 -6.179 8.348 1.00 87.50 83 LEU A CA 1
ATOM 644 C C . LEU A 1 83 ? -1.122 -5.591 8.802 1.00 87.50 83 LEU A C 1
ATOM 646 O O . LEU A 1 83 ? -1.585 -5.935 9.888 1.00 87.50 83 LEU A O 1
ATOM 650 N N . GLU A 1 84 ? -1.748 -4.748 7.977 1.00 86.31 84 GLU A N 1
ATOM 651 C CA . GLU A 1 84 ? -3.079 -4.179 8.223 1.00 86.31 84 GLU A CA 1
ATOM 652 C C . GLU A 1 84 ? -4.119 -5.288 8.409 1.00 86.31 84 GLU A C 1
ATOM 654 O O . GLU A 1 84 ? -4.740 -5.383 9.469 1.00 86.31 84 GLU A O 1
ATOM 659 N N . VAL A 1 85 ? -4.231 -6.195 7.431 1.00 83.81 85 VAL A N 1
ATOM 660 C CA . VAL A 1 85 ? -5.210 -7.293 7.472 1.00 83.81 85 VAL A CA 1
ATOM 661 C C . VAL A 1 85 ? -4.927 -8.240 8.637 1.00 83.81 85 VAL A C 1
ATOM 663 O O . VAL A 1 85 ? -5.848 -8.656 9.339 1.00 83.81 85 VAL A O 1
ATOM 666 N N . PHE A 1 86 ? -3.657 -8.570 8.885 1.00 84.81 86 PHE A N 1
ATOM 667 C CA . PHE A 1 86 ? -3.271 -9.433 9.998 1.00 84.81 86 PHE A CA 1
ATOM 668 C C . PHE A 1 86 ? -3.695 -8.842 11.345 1.00 84.81 86 PHE A C 1
ATOM 670 O O . PHE A 1 86 ? -4.271 -9.551 12.170 1.00 84.81 86 PHE A O 1
ATOM 677 N N . LEU A 1 87 ? -3.441 -7.549 11.569 1.00 84.88 87 LEU A N 1
ATOM 678 C CA . LEU A 1 87 ? -3.817 -6.877 12.811 1.00 84.88 87 LEU A CA 1
ATOM 679 C C . LEU A 1 87 ? -5.336 -6.782 12.969 1.00 84.88 87 LEU A C 1
ATOM 681 O O . LEU A 1 87 ? -5.825 -7.012 14.075 1.00 84.88 87 LEU A O 1
ATOM 685 N N . SER A 1 88 ? -6.072 -6.528 11.886 1.00 82.75 88 SER A N 1
ATOM 686 C CA . SER A 1 88 ? -7.539 -6.524 11.890 1.00 82.75 88 SER A CA 1
ATOM 687 C C . SER A 1 88 ? -8.125 -7.897 12.230 1.00 82.75 88 SER A C 1
ATOM 689 O O . SER A 1 88 ? -8.937 -8.012 13.151 1.00 82.75 88 SER A O 1
ATOM 691 N N . VAL A 1 89 ? -7.668 -8.969 11.573 1.00 81.38 89 VAL A N 1
ATOM 692 C CA . VAL A 1 89 ? -8.129 -10.342 11.855 1.00 81.38 89 VAL A CA 1
ATOM 693 C C . VAL A 1 89 ? -7.781 -10.755 13.286 1.00 81.38 89 VAL A C 1
ATOM 695 O O . VAL A 1 89 ? -8.616 -11.315 14.002 1.00 81.38 89 VAL A O 1
ATOM 698 N N . TRP A 1 90 ? -6.559 -10.451 13.733 1.00 81.69 90 TRP A N 1
ATOM 699 C CA . TRP A 1 90 ? -6.110 -10.764 15.089 1.00 81.69 90 TRP A CA 1
ATOM 700 C C . TRP A 1 90 ? -6.921 -10.009 16.148 1.00 81.69 90 TRP A C 1
ATOM 702 O O . TRP A 1 90 ? -7.246 -10.572 17.193 1.00 81.69 90 TRP A O 1
ATOM 712 N N . TYR A 1 91 ? -7.271 -8.746 15.884 1.00 79.19 91 TYR A N 1
ATOM 713 C CA . TYR A 1 91 ? -8.089 -7.934 16.782 1.00 79.19 91 TYR A CA 1
ATOM 714 C C . TYR A 1 91 ? -9.526 -8.458 16.899 1.00 79.19 91 TYR A C 1
ATOM 716 O O . TYR A 1 91 ? -10.080 -8.486 17.998 1.00 79.19 91 TYR A O 1
ATOM 724 N N . GLN A 1 92 ? -10.129 -8.907 15.796 1.00 75.75 92 GLN A N 1
ATOM 725 C CA . GLN A 1 92 ? -11.529 -9.344 15.786 1.00 75.75 92 GLN A CA 1
ATOM 726 C C . GLN A 1 92 ? -11.761 -10.740 16.386 1.00 75.75 92 GLN A C 1
ATOM 728 O O . GLN A 1 92 ? -12.893 -11.068 16.747 1.00 75.75 92 GLN A O 1
ATOM 733 N N . GLY A 1 93 ? -10.706 -11.547 16.548 1.00 61.81 93 GLY A N 1
ATOM 734 C CA . GLY A 1 93 ? -10.591 -12.650 17.512 1.00 61.81 93 GLY A CA 1
ATOM 735 C C . GLY A 1 93 ? -11.516 -13.870 17.364 1.00 61.81 93 GLY A C 1
ATOM 736 O O . GLY A 1 93 ? -11.161 -14.932 17.867 1.00 61.81 93 GLY A O 1
ATOM 737 N N . ARG A 1 94 ? -12.681 -13.777 16.704 1.00 57.16 94 ARG A N 1
ATOM 738 C CA . ARG A 1 94 ? -13.631 -14.899 16.524 1.00 57.16 94 ARG A CA 1
ATOM 739 C C . ARG A 1 94 ? -14.747 -14.671 15.498 1.00 57.16 94 ARG A C 1
ATOM 741 O O . ARG A 1 94 ? -15.313 -15.651 15.024 1.00 57.16 94 ARG A O 1
ATOM 748 N N . HIS A 1 95 ? -15.047 -13.429 15.117 1.00 55.50 95 HIS A N 1
ATOM 749 C CA . HIS A 1 95 ? -16.041 -13.117 14.082 1.00 55.50 95 HIS A CA 1
ATOM 750 C C . HIS A 1 95 ? -15.366 -12.679 12.783 1.00 55.50 95 HIS A C 1
ATOM 752 O O . HIS A 1 95 ? -15.598 -11.573 12.317 1.00 55.50 95 HIS A O 1
ATOM 758 N N . SER A 1 96 ? -14.535 -13.552 12.206 1.00 57.06 96 SER A N 1
ATOM 759 C CA . SER A 1 96 ? -13.963 -13.267 10.891 1.00 57.06 96 SER A CA 1
ATOM 760 C C . SER A 1 96 ? -15.081 -13.259 9.855 1.00 57.06 96 SER A C 1
ATOM 762 O O . SER A 1 96 ? -15.740 -14.280 9.622 1.00 57.06 96 SER A O 1
ATOM 764 N N . SER A 1 97 ? -15.338 -12.096 9.264 1.00 73.94 97 SER A N 1
ATOM 765 C CA . SER A 1 97 ? -16.266 -12.009 8.144 1.00 73.94 97 SER A CA 1
ATOM 766 C C . SER A 1 97 ? -15.625 -12.658 6.912 1.00 73.94 97 SER A C 1
ATOM 768 O O . SER A 1 97 ? -14.410 -12.605 6.724 1.00 73.94 97 SER A O 1
ATOM 770 N N . TRP A 1 98 ? -16.425 -13.272 6.030 1.00 76.12 98 TRP A N 1
ATOM 771 C CA . TRP A 1 98 ? -15.889 -13.865 4.791 1.00 76.12 98 TRP A CA 1
ATOM 772 C C . TRP A 1 98 ? -15.091 -12.838 3.963 1.00 76.12 98 TRP A C 1
ATOM 774 O O . TRP A 1 98 ? -14.172 -13.208 3.238 1.00 76.12 98 TRP A O 1
ATOM 784 N N . ARG A 1 99 ? -15.439 -11.551 4.106 1.00 76.12 99 ARG A N 1
ATOM 785 C CA . ARG A 1 99 ? -14.767 -10.418 3.475 1.00 76.12 99 ARG A CA 1
ATOM 786 C C . ARG A 1 99 ? -13.317 -10.296 3.944 1.00 76.12 99 ARG A C 1
ATOM 788 O O . ARG A 1 99 ? -12.442 -10.243 3.094 1.00 76.12 99 ARG A O 1
ATOM 795 N N . GLU A 1 100 ? -13.050 -10.328 5.248 1.00 73.62 100 GLU A N 1
ATOM 796 C CA . GLU A 1 100 ? -11.673 -10.283 5.775 1.00 73.62 100 GLU A CA 1
ATOM 797 C C . GLU A 1 100 ? -10.856 -11.495 5.327 1.00 73.62 100 GLU A C 1
ATOM 799 O O . GLU A 1 100 ? -9.681 -11.369 4.997 1.00 73.62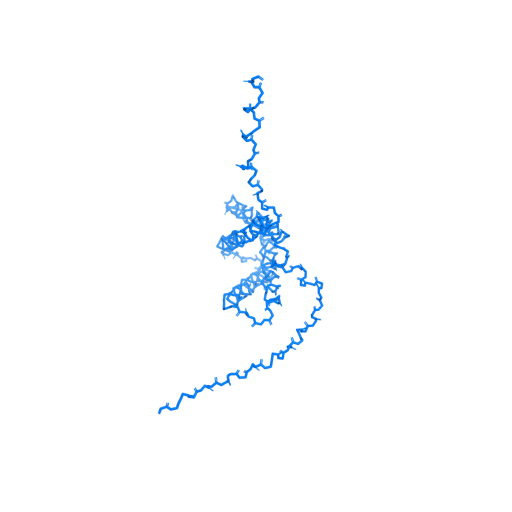 100 GLU A O 1
ATOM 804 N N . ALA A 1 101 ? -11.479 -12.676 5.272 1.00 75.06 101 ALA A N 1
ATOM 805 C CA . ALA A 1 101 ? -10.819 -13.868 4.755 1.00 75.06 101 ALA A CA 1
ATOM 806 C C . ALA A 1 101 ? -10.465 -13.712 3.265 1.00 75.06 101 ALA A C 1
ATOM 808 O O . ALA A 1 101 ? -9.368 -14.085 2.854 1.00 75.06 101 ALA A O 1
ATOM 809 N N . ALA A 1 102 ? -11.359 -13.131 2.460 1.00 78.94 102 ALA A N 1
ATOM 810 C CA . ALA A 1 102 ? -11.097 -12.844 1.052 1.00 78.94 102 ALA A CA 1
ATOM 811 C C . ALA A 1 102 ? -10.005 -11.778 0.872 1.00 78.94 102 ALA A C 1
ATOM 813 O O . ALA A 1 102 ? -9.126 -11.955 0.032 1.00 78.94 102 ALA A O 1
ATOM 814 N N . GLU A 1 103 ? -10.019 -10.717 1.680 1.00 75.19 103 GLU A N 1
ATOM 815 C CA . GLU A 1 103 ? -8.988 -9.674 1.690 1.00 75.19 103 GLU A CA 1
ATOM 816 C C . GLU A 1 103 ? -7.622 -10.248 2.097 1.00 75.19 103 GLU A C 1
ATOM 818 O O . GLU A 1 103 ? -6.623 -9.966 1.441 1.00 75.19 103 GLU A O 1
ATOM 823 N N . LEU A 1 104 ? -7.572 -11.137 3.095 1.00 75.88 104 LEU A N 1
ATOM 824 C CA . LEU A 1 104 ? -6.344 -11.824 3.501 1.00 75.88 104 LEU A CA 1
ATOM 825 C C . LEU A 1 104 ? -5.817 -12.751 2.403 1.00 75.88 104 LEU A C 1
ATOM 827 O O . LEU A 1 104 ? -4.616 -12.767 2.139 1.00 75.88 104 LEU A O 1
ATOM 831 N N . VAL A 1 105 ? -6.697 -13.517 1.751 1.00 78.62 105 VAL A N 1
ATOM 832 C CA . VAL A 1 105 ? -6.319 -14.387 0.627 1.00 78.62 105 VAL A CA 1
ATOM 833 C C . VAL A 1 105 ? -5.796 -13.558 -0.542 1.00 78.62 105 VAL A C 1
ATOM 835 O O . VAL A 1 105 ? -4.781 -13.924 -1.128 1.00 78.62 105 VAL A O 1
ATOM 838 N N . LEU A 1 106 ? -6.442 -12.432 -0.854 1.00 78.69 106 LEU A N 1
ATOM 839 C CA . LEU A 1 106 ? -5.999 -11.524 -1.907 1.00 78.69 106 LEU A CA 1
ATOM 840 C C . LEU A 1 106 ? -4.639 -10.903 -1.564 1.00 78.69 106 LEU A C 1
ATOM 842 O O . LEU A 1 106 ? -3.731 -10.940 -2.389 1.00 78.69 106 LEU A O 1
ATOM 846 N N . ALA A 1 107 ? -4.465 -10.408 -0.337 1.00 75.62 107 ALA A N 1
ATOM 847 C CA . ALA A 1 107 ? -3.202 -9.846 0.132 1.00 75.62 107 ALA A CA 1
ATOM 848 C C . ALA A 1 107 ? -2.076 -10.891 0.105 1.00 75.62 107 ALA A C 1
ATOM 850 O O . ALA A 1 107 ? -0.974 -10.607 -0.365 1.00 75.62 107 ALA A O 1
ATOM 851 N N . ALA A 1 108 ? -2.347 -12.123 0.545 1.00 74.38 108 ALA A N 1
ATOM 852 C CA . ALA A 1 108 ? -1.386 -13.221 0.506 1.00 74.38 108 ALA A CA 1
ATOM 853 C C . ALA A 1 108 ? -1.034 -13.631 -0.932 1.00 74.38 108 ALA A C 1
ATOM 855 O O . ALA A 1 108 ? 0.139 -13.862 -1.225 1.00 74.38 108 ALA A O 1
ATOM 856 N N . TYR A 1 109 ? -2.024 -13.689 -1.828 1.00 78.06 109 TYR A N 1
ATOM 857 C CA . TYR A 1 109 ? -1.821 -13.981 -3.246 1.00 78.06 109 TYR A CA 1
ATOM 858 C C . TYR A 1 109 ? -0.935 -12.923 -3.910 1.00 78.06 109 TYR A C 1
ATOM 860 O O . TYR A 1 109 ? 0.076 -13.276 -4.512 1.00 78.06 109 TYR A O 1
ATOM 868 N N . LEU A 1 110 ? -1.258 -11.640 -3.725 1.00 74.19 110 LEU A N 1
ATOM 869 C CA . LEU A 1 110 ? -0.466 -10.530 -4.257 1.00 74.19 110 LEU A CA 1
ATOM 870 C C . LEU A 1 110 ? 0.951 -10.531 -3.673 1.00 74.19 110 LEU A C 1
ATOM 872 O O . LEU A 1 110 ? 1.918 -10.371 -4.405 1.00 74.19 110 LEU A O 1
ATOM 876 N N . THR A 1 111 ? 1.102 -10.808 -2.373 1.00 72.69 111 THR A N 1
ATOM 877 C CA . THR A 1 111 ? 2.430 -10.903 -1.735 1.00 72.69 111 THR A CA 1
ATOM 878 C C . THR A 1 111 ? 3.253 -12.033 -2.335 1.00 72.69 111 THR A C 1
ATOM 880 O O . THR A 1 111 ? 4.444 -11.869 -2.598 1.00 72.69 111 THR A O 1
ATOM 883 N N . TYR A 1 112 ? 2.627 -13.191 -2.546 1.00 76.25 112 TYR A N 1
ATOM 884 C CA . TYR A 1 112 ? 3.270 -14.334 -3.174 1.00 76.25 112 TYR A CA 1
ATOM 885 C C . TYR A 1 112 ? 3.690 -14.011 -4.609 1.00 76.25 112 TYR A C 1
ATOM 887 O O . TYR A 1 112 ? 4.829 -14.291 -4.979 1.00 76.25 112 TYR A O 1
ATOM 895 N N . GLU A 1 113 ? 2.815 -13.385 -5.394 1.00 77.19 113 GLU A N 1
ATOM 896 C CA . GLU A 1 113 ? 3.119 -12.961 -6.759 1.00 77.19 113 GLU A CA 1
ATOM 897 C C . GLU A 1 113 ? 4.297 -11.980 -6.790 1.00 77.19 113 GLU A C 1
ATOM 899 O O . GLU A 1 113 ? 5.286 -12.239 -7.478 1.00 77.19 113 GLU A O 1
ATOM 904 N N . SER A 1 114 ? 4.271 -10.929 -5.967 1.00 70.62 114 SER A N 1
ATOM 905 C CA . SER A 1 114 ? 5.371 -9.966 -5.847 1.00 70.62 114 SER A CA 1
ATOM 906 C C . SER A 1 114 ? 6.684 -10.632 -5.419 1.00 70.62 114 SER A C 1
ATOM 908 O O . SER A 1 114 ? 7.738 -10.355 -5.995 1.00 70.62 114 SER A O 1
ATOM 910 N N . ALA A 1 115 ? 6.643 -11.560 -4.457 1.00 72.62 115 ALA A N 1
ATOM 911 C CA . ALA A 1 115 ? 7.822 -12.298 -4.004 1.00 72.62 115 ALA A CA 1
ATOM 912 C C . ALA A 1 115 ? 8.390 -13.212 -5.101 1.00 72.62 115 ALA A C 1
ATOM 914 O O . ALA A 1 115 ? 9.608 -13.283 -5.281 1.00 72.62 115 ALA A O 1
ATOM 915 N N . VAL A 1 116 ? 7.526 -13.887 -5.863 1.00 75.25 116 VAL A N 1
ATOM 916 C CA . VAL A 1 116 ? 7.927 -14.727 -6.998 1.00 75.25 116 VAL A CA 1
ATOM 917 C C . VAL A 1 116 ? 8.527 -13.880 -8.116 1.00 75.25 116 VAL A C 1
ATOM 919 O O . VAL A 1 116 ? 9.540 -14.280 -8.690 1.00 75.25 116 VAL A O 1
ATOM 922 N N . THR A 1 117 ? 7.954 -12.716 -8.415 1.00 72.69 117 THR A N 1
ATOM 923 C CA . THR A 1 117 ? 8.483 -11.789 -9.424 1.00 72.69 117 THR A CA 1
ATOM 924 C C . THR A 1 117 ? 9.847 -11.244 -9.006 1.00 72.69 117 THR A C 1
ATOM 926 O O . THR A 1 117 ? 10.788 -11.293 -9.800 1.00 72.69 117 THR A O 1
ATOM 929 N N . MET A 1 118 ? 10.010 -10.850 -7.739 1.00 70.75 118 MET A N 1
ATOM 930 C CA . MET A 1 118 ? 11.302 -10.428 -7.185 1.00 70.75 118 MET A CA 1
ATOM 931 C C . MET A 1 118 ? 12.344 -11.553 -7.244 1.00 70.75 118 MET A C 1
ATOM 933 O O . MET A 1 118 ? 13.472 -11.338 -7.689 1.00 70.75 118 MET A O 1
ATOM 937 N N . TRP A 1 119 ? 11.960 -12.772 -6.855 1.00 75.75 119 TRP A N 1
ATOM 938 C CA . TRP A 1 119 ? 12.821 -13.953 -6.927 1.00 75.75 119 TRP A CA 1
ATOM 939 C C . TRP A 1 119 ? 13.244 -14.268 -8.365 1.00 75.75 119 TRP A C 1
ATOM 941 O O . TRP A 1 119 ? 14.420 -14.502 -8.639 1.00 75.75 119 TRP A O 1
ATOM 951 N N . ARG A 1 120 ? 12.296 -14.242 -9.310 1.00 75.62 120 ARG A N 1
ATOM 952 C CA . ARG A 1 120 ? 12.573 -14.469 -10.733 1.00 75.62 120 ARG A CA 1
ATOM 953 C C . ARG A 1 120 ? 13.516 -13.420 -11.295 1.00 75.62 120 ARG A C 1
ATOM 955 O O . ARG A 1 120 ? 14.421 -13.808 -12.021 1.00 75.62 120 ARG A O 1
ATOM 962 N N . HIS A 1 121 ? 13.337 -12.149 -10.947 1.00 71.81 121 HIS A N 1
ATOM 963 C CA . HIS A 1 121 ? 14.225 -11.080 -11.394 1.00 71.81 121 HIS A CA 1
ATOM 964 C C . HIS A 1 121 ? 15.647 -11.255 -10.841 1.00 71.81 121 HIS A C 1
ATOM 966 O O . HIS A 1 121 ? 16.615 -11.101 -11.57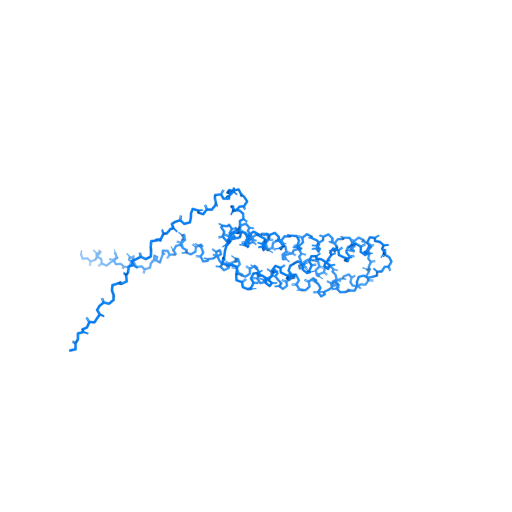8 1.00 71.81 121 HIS A O 1
ATOM 972 N N . TRP A 1 122 ? 15.788 -11.682 -9.580 1.00 77.88 122 TRP A N 1
ATOM 973 C CA . TRP A 1 122 ? 17.098 -11.999 -9.001 1.00 77.88 122 TRP A CA 1
ATOM 974 C C . TRP A 1 122 ? 17.775 -13.174 -9.724 1.00 77.88 122 TRP A C 1
ATOM 976 O O . TRP A 1 122 ? 18.967 -13.124 -10.023 1.00 77.88 122 TRP A O 1
ATOM 986 N N . CYS A 1 123 ? 17.031 -14.243 -10.021 1.00 81.81 123 CYS A N 1
ATOM 987 C CA . CYS A 1 123 ? 17.584 -15.427 -10.684 1.00 81.81 123 CYS A CA 1
ATOM 988 C C . CYS A 1 123 ? 17.792 -15.258 -12.199 1.00 81.81 123 CYS A C 1
ATOM 990 O O . CYS A 1 123 ? 18.640 -15.945 -12.767 1.00 81.81 123 CYS A O 1
ATOM 992 N N . TYR A 1 124 ? 17.013 -14.395 -12.853 1.00 79.50 124 TYR A N 1
ATOM 993 C CA . TYR A 1 124 ? 16.988 -14.198 -14.304 1.00 79.50 124 TYR A CA 1
ATOM 994 C C . TYR A 1 124 ? 16.830 -12.701 -14.634 1.00 79.50 124 TYR A C 1
ATOM 996 O O . TYR A 1 124 ? 15.733 -12.273 -15.008 1.00 79.50 124 TYR A O 1
ATOM 1004 N N . PRO A 1 125 ? 17.907 -11.905 -14.513 1.00 71.81 125 PRO A N 1
ATOM 1005 C CA . PRO A 1 125 ? 17.848 -10.448 -14.668 1.00 71.81 125 PRO A CA 1
ATOM 1006 C C . PRO A 1 125 ? 17.450 -9.994 -16.082 1.00 71.81 125 PRO A C 1
ATOM 1008 O O . PRO A 1 125 ? 16.878 -8.921 -16.235 1.00 71.81 125 PRO A O 1
ATOM 1011 N N . ASP A 1 126 ? 17.667 -10.829 -17.105 1.00 73.44 126 ASP A N 1
ATOM 1012 C CA . ASP A 1 126 ? 17.398 -10.482 -18.510 1.00 73.44 126 ASP A CA 1
ATOM 1013 C C . ASP A 1 126 ? 15.914 -10.567 -18.915 1.00 73.44 126 ASP A C 1
ATOM 1015 O O . ASP A 1 126 ? 15.568 -10.297 -20.067 1.00 73.44 126 ASP A O 1
ATOM 1019 N N . LYS A 1 127 ? 15.017 -10.993 -18.016 1.00 63.41 127 LYS A N 1
ATOM 1020 C CA . LYS A 1 127 ? 13.586 -11.087 -18.329 1.00 63.41 127 LYS A CA 1
ATOM 1021 C C . LYS A 1 127 ? 12.852 -9.829 -17.889 1.00 63.41 127 LYS A C 1
ATOM 1023 O O . LYS A 1 127 ? 12.785 -9.522 -16.701 1.00 63.41 127 LYS A O 1
ATOM 1028 N N . GLU A 1 128 ? 12.260 -9.143 -18.866 1.00 64.00 128 GLU A N 1
ATOM 1029 C CA . GLU A 1 128 ? 11.372 -8.010 -18.625 1.00 64.00 128 GLU A CA 1
ATOM 1030 C C . GLU A 1 128 ? 10.179 -8.431 -17.757 1.00 64.00 128 GLU A C 1
ATOM 1032 O O . GLU A 1 128 ? 9.551 -9.468 -17.986 1.00 64.00 128 GLU A O 1
ATOM 1037 N N . VAL A 1 129 ? 9.862 -7.605 -16.762 1.00 62.41 129 VAL A N 1
ATOM 1038 C CA . VAL A 1 129 ? 8.627 -7.725 -15.992 1.00 62.41 129 VAL A CA 1
ATOM 1039 C C . VAL A 1 129 ? 7.514 -7.112 -16.847 1.00 62.41 129 VAL A C 1
ATOM 1041 O O . VAL A 1 129 ? 7.482 -5.907 -17.107 1.00 62.41 129 VAL A O 1
ATOM 1044 N N . GLU A 1 130 ? 6.637 -7.956 -17.382 1.00 66.19 130 GLU A N 1
ATOM 1045 C CA . GLU A 1 130 ? 5.374 -7.532 -17.987 1.00 66.19 130 GLU A CA 1
ATOM 1046 C C . GLU A 1 130 ? 4.311 -7.477 -16.883 1.00 66.19 130 GLU A C 1
ATOM 1048 O O . GLU A 1 130 ? 4.218 -8.403 -16.084 1.00 66.19 130 GLU A O 1
ATOM 1053 N N . GLY A 1 131 ? 3.518 -6.401 -16.827 1.00 69.06 131 GLY A N 1
ATOM 1054 C CA . GLY A 1 131 ? 2.415 -6.270 -15.859 1.00 69.06 131 GLY A CA 1
ATOM 1055 C C . GLY A 1 131 ? 2.558 -5.158 -14.816 1.00 69.06 131 GLY A C 1
ATOM 1056 O O . GLY A 1 131 ? 1.581 -4.870 -14.132 1.00 69.06 131 GLY A O 1
ATOM 1057 N N . GLU A 1 132 ? 3.696 -4.449 -14.767 1.00 70.12 132 GLU A N 1
ATOM 1058 C CA . GLU A 1 132 ? 3.981 -3.400 -13.761 1.00 70.12 132 GLU A CA 1
ATOM 1059 C C . GLU A 1 132 ? 2.838 -2.376 -13.610 1.00 70.12 132 GLU A C 1
ATOM 1061 O O . GLU A 1 132 ? 2.472 -1.989 -12.503 1.00 70.12 132 GLU A O 1
ATOM 1066 N N . VAL A 1 133 ? 2.234 -1.957 -14.728 1.00 71.44 133 VAL A N 1
ATOM 1067 C CA . VAL A 1 133 ? 1.144 -0.968 -14.744 1.00 71.44 133 VAL A CA 1
ATOM 1068 C C . VAL A 1 133 ? -0.143 -1.514 -14.124 1.00 71.44 133 VAL A C 1
ATOM 1070 O O . VAL A 1 133 ? -0.833 -0.777 -13.418 1.00 71.44 133 VAL A O 1
ATOM 1073 N N . ILE A 1 134 ? -0.482 -2.780 -14.388 1.00 77.44 134 ILE A N 1
ATOM 1074 C CA . ILE A 1 134 ? -1.699 -3.408 -13.856 1.00 77.44 134 ILE A CA 1
ATOM 1075 C C . ILE A 1 134 ? -1.560 -3.555 -12.342 1.00 77.44 134 ILE A C 1
ATOM 1077 O O . ILE A 1 134 ? -2.458 -3.133 -11.615 1.00 77.44 134 ILE A O 1
ATOM 1081 N N . ASP A 1 135 ? -0.406 -4.031 -11.876 1.00 73.81 135 ASP A N 1
ATOM 1082 C CA . ASP A 1 135 ? -0.120 -4.198 -10.451 1.00 73.81 135 ASP A CA 1
ATOM 1083 C C . ASP A 1 135 ? -0.183 -2.864 -9.705 1.00 73.81 135 ASP A C 1
ATOM 1085 O O . ASP A 1 135 ? -0.873 -2.745 -8.694 1.00 73.81 135 ASP A O 1
ATOM 1089 N N . VAL A 1 136 ? 0.463 -1.817 -10.235 1.00 72.94 136 VAL A N 1
ATOM 1090 C CA . VAL A 1 136 ? 0.423 -0.485 -9.608 1.00 72.94 136 VAL A CA 1
ATOM 1091 C C . VAL A 1 136 ? -0.991 0.076 -9.592 1.00 72.94 136 VAL A C 1
ATOM 1093 O O . VAL A 1 136 ? -1.405 0.662 -8.594 1.00 72.94 136 VAL A O 1
ATOM 1096 N N . SER A 1 137 ? -1.756 -0.129 -10.664 1.00 72.25 137 SER A N 1
ATOM 1097 C CA . SER A 1 137 ? -3.141 0.340 -10.743 1.00 72.25 137 SER A CA 1
ATOM 1098 C C . SER A 1 137 ? -4.041 -0.357 -9.720 1.00 72.25 137 SER A C 1
ATOM 1100 O O . SER A 1 137 ? -4.857 0.306 -9.077 1.00 72.25 137 SER A O 1
ATOM 1102 N N . LEU A 1 138 ? -3.874 -1.670 -9.526 1.00 80.31 138 LEU A N 1
ATOM 1103 C CA . LEU A 1 138 ? -4.598 -2.433 -8.506 1.00 80.31 138 LEU A CA 1
ATOM 1104 C C . LEU A 1 138 ? -4.232 -1.968 -7.093 1.00 80.31 138 LEU A C 1
ATOM 1106 O O . LEU A 1 138 ? -5.129 -1.747 -6.279 1.00 80.31 138 LEU A O 1
ATOM 1110 N N . THR A 1 139 ? -2.947 -1.738 -6.817 1.00 78.19 139 THR A N 1
ATOM 1111 C CA . THR A 1 139 ? -2.492 -1.207 -5.524 1.00 78.19 139 THR A CA 1
ATOM 1112 C C . THR A 1 139 ? -3.052 0.190 -5.258 1.00 78.19 139 THR A C 1
ATOM 1114 O O . THR A 1 139 ? -3.559 0.450 -4.168 1.00 78.19 139 THR A O 1
ATOM 1117 N N . VAL A 1 140 ? -3.039 1.085 -6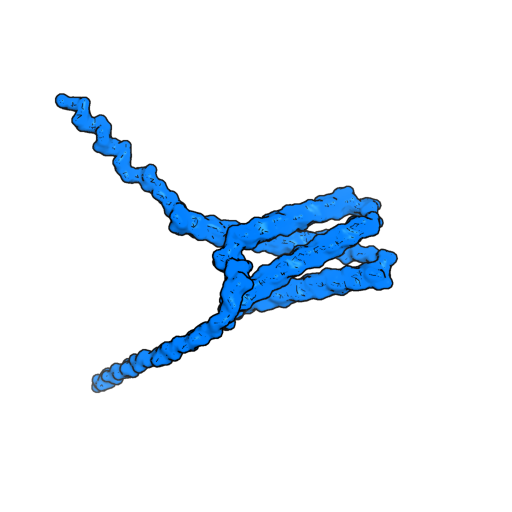.253 1.00 75.06 140 VAL A N 1
ATOM 1118 C CA . VAL A 1 140 ? -3.649 2.420 -6.132 1.00 75.06 140 VAL A CA 1
ATOM 1119 C C . VAL A 1 140 ? -5.142 2.306 -5.818 1.00 75.06 140 VAL A C 1
ATOM 1121 O O . VAL A 1 140 ? -5.614 2.972 -4.899 1.00 75.06 140 VAL A O 1
ATOM 1124 N N . ALA A 1 141 ? -5.880 1.447 -6.526 1.00 80.81 141 ALA A N 1
ATOM 1125 C CA . ALA A 1 141 ? -7.303 1.237 -6.269 1.00 80.81 141 ALA A CA 1
ATOM 1126 C C . ALA A 1 141 ? -7.569 0.693 -4.852 1.00 80.81 141 ALA A C 1
ATOM 1128 O O . ALA A 1 141 ? -8.458 1.195 -4.163 1.00 80.81 141 ALA A O 1
ATOM 1129 N N . GLY A 1 142 ? -6.772 -0.277 -4.393 1.00 78.81 142 GLY A N 1
ATOM 1130 C CA . GLY A 1 142 ? -6.871 -0.838 -3.044 1.00 78.81 142 GLY A CA 1
ATOM 1131 C C . GLY A 1 142 ? -6.635 0.208 -1.954 1.00 78.81 142 GLY A C 1
ATOM 1132 O O . GLY A 1 142 ? -7.449 0.354 -1.043 1.00 78.81 142 GLY A O 1
ATOM 1133 N N . TYR A 1 143 ? -5.572 1.006 -2.081 1.00 79.38 143 TYR A N 1
ATOM 1134 C CA . TYR A 1 143 ? -5.262 2.041 -1.095 1.00 79.38 143 TYR A CA 1
ATOM 1135 C C . TYR A 1 143 ? -6.205 3.244 -1.149 1.00 79.38 143 TYR A C 1
ATOM 1137 O O . TYR A 1 143 ? -6.430 3.871 -0.113 1.00 79.38 143 TYR A O 1
ATOM 1145 N N . LEU A 1 144 ? -6.785 3.566 -2.310 1.00 80.19 144 LEU A N 1
ATOM 1146 C CA . LEU A 1 144 ? -7.863 4.555 -2.403 1.00 80.19 144 LEU A CA 1
ATOM 1147 C C . LEU A 1 144 ? -9.066 4.109 -1.574 1.00 80.19 144 LEU A C 1
ATOM 1149 O O . LEU A 1 144 ? -9.528 4.860 -0.718 1.00 80.19 144 LEU A O 1
ATOM 1153 N N . TYR A 1 145 ? -9.504 2.866 -1.766 1.00 82.50 145 TYR A N 1
ATOM 1154 C CA . TYR A 1 145 ? -10.602 2.288 -1.000 1.00 82.50 145 TYR A CA 1
ATOM 1155 C C . TYR A 1 145 ? -10.309 2.275 0.513 1.00 82.50 145 TYR A C 1
ATOM 1157 O O . TYR A 1 145 ? -11.111 2.772 1.306 1.00 82.50 145 TYR A O 1
ATOM 1165 N N . ALA A 1 146 ? -9.125 1.805 0.923 1.00 76.44 146 ALA A N 1
ATOM 1166 C CA . ALA A 1 146 ? -8.719 1.783 2.332 1.00 76.44 146 ALA A CA 1
ATOM 1167 C C . ALA A 1 146 ? -8.634 3.194 2.948 1.00 76.44 146 ALA A C 1
ATOM 1169 O O . ALA A 1 146 ? -8.993 3.410 4.111 1.00 76.44 146 ALA A O 1
ATOM 1170 N N . SER A 1 147 ? -8.190 4.185 2.168 1.00 76.50 147 SER A N 1
ATOM 1171 C CA . SER A 1 147 ? -8.127 5.587 2.597 1.00 76.50 147 SER A CA 1
ATOM 1172 C C . SER A 1 147 ? -9.521 6.183 2.790 1.00 76.50 147 SER A C 1
ATOM 1174 O O . SER A 1 147 ? -9.744 6.902 3.762 1.00 76.50 147 SER A O 1
ATOM 1176 N N . GLU A 1 148 ? -10.478 5.870 1.912 1.00 81.94 148 GLU A N 1
ATOM 1177 C CA . GLU A 1 148 ? -11.868 6.312 2.068 1.00 81.94 148 GLU A CA 1
ATOM 1178 C C . GLU A 1 148 ? -12.501 5.730 3.339 1.00 81.94 148 GLU A C 1
ATOM 1180 O O . GLU A 1 148 ? -13.077 6.475 4.138 1.00 81.94 148 GLU A O 1
ATOM 1185 N N . GLU A 1 149 ? -12.339 4.423 3.575 1.00 81.12 149 GLU A N 1
ATOM 1186 C CA . GLU A 1 149 ? -12.873 3.740 4.760 1.00 81.12 149 GLU A CA 1
ATOM 1187 C C . GLU A 1 149 ? -12.265 4.300 6.063 1.00 81.12 149 GLU A C 1
ATOM 1189 O O . GLU A 1 149 ? -12.992 4.699 6.981 1.00 81.12 149 GLU A O 1
ATOM 1194 N N . THR A 1 150 ? -10.938 4.442 6.132 1.00 79.19 150 THR A N 1
ATOM 1195 C CA . THR A 1 150 ? -10.245 4.981 7.321 1.00 79.19 150 THR A CA 1
ATOM 1196 C C . THR A 1 150 ? -10.517 6.472 7.551 1.00 79.19 150 THR A C 1
ATOM 1198 O O . THR A 1 150 ? -10.699 6.899 8.701 1.00 79.19 150 THR A O 1
ATOM 1201 N N . CYS A 1 151 ? -10.621 7.278 6.488 1.00 81.38 151 CYS A N 1
ATOM 1202 C CA . CYS A 1 151 ? -10.990 8.691 6.583 1.00 81.38 151 CYS A CA 1
ATOM 1203 C C . CYS A 1 151 ? -12.423 8.847 7.107 1.00 81.38 151 CYS A C 1
ATOM 1205 O O . CYS A 1 151 ? -12.669 9.635 8.025 1.00 81.38 151 CYS A O 1
ATOM 1207 N N . PHE A 1 152 ? -13.360 8.036 6.606 1.00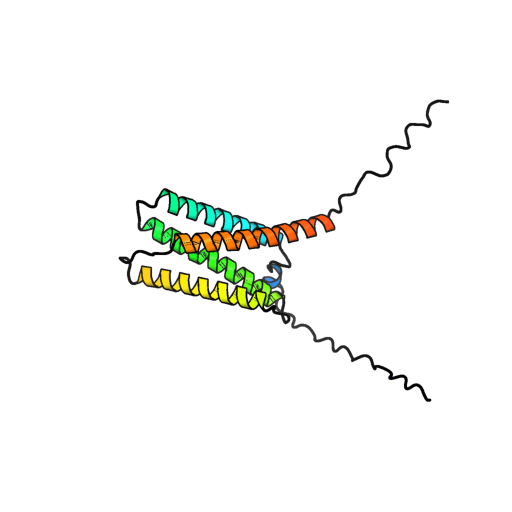 83.81 152 PHE A N 1
ATOM 1208 C CA . PHE A 1 152 ? -14.742 8.020 7.078 1.00 83.81 152 PHE A CA 1
ATOM 1209 C C . PHE A 1 152 ? -14.849 7.638 8.561 1.00 83.81 152 PHE A C 1
ATOM 1211 O O . PHE A 1 152 ? -15.569 8.296 9.325 1.00 83.81 152 PHE A O 1
ATOM 1218 N N . LEU A 1 153 ? -14.114 6.613 9.002 1.00 79.19 153 LEU A N 1
ATOM 1219 C CA . LEU A 1 153 ? -14.073 6.201 10.408 1.00 79.19 153 LEU A CA 1
ATOM 1220 C C . LEU A 1 153 ? -13.484 7.295 11.304 1.00 79.19 153 LEU A C 1
ATOM 1222 O O . LEU A 1 153 ? -14.074 7.624 12.338 1.00 79.19 153 LEU A O 1
ATOM 1226 N N . THR A 1 154 ? -12.380 7.910 10.879 1.00 81.44 154 THR A N 1
ATOM 1227 C CA . THR A 1 154 ? -11.737 9.022 11.595 1.00 81.44 154 THR A CA 1
ATOM 1228 C C . THR A 1 154 ? -12.679 10.217 11.716 1.00 81.44 154 THR A C 1
ATOM 1230 O O . THR A 1 154 ? -12.879 10.741 12.812 1.00 81.44 154 THR A O 1
ATOM 1233 N N . TRP A 1 155 ? -13.336 10.604 10.621 1.00 82.44 155 TRP A N 1
ATOM 1234 C CA . TRP A 1 155 ? -14.341 11.667 10.601 1.00 82.44 155 TRP A CA 1
ATOM 1235 C C . TRP A 1 155 ? -15.509 11.375 11.551 1.00 82.44 155 TRP A C 1
ATOM 1237 O O . TRP A 1 155 ? -15.967 12.246 12.297 1.00 82.44 155 TRP A O 1
ATOM 1247 N N . ARG A 1 156 ? -15.994 10.127 11.566 1.00 84.19 156 ARG A N 1
ATOM 1248 C CA . ARG A 1 156 ? -17.072 9.695 12.462 1.00 84.19 156 ARG A CA 1
ATOM 1249 C C . ARG A 1 156 ? -16.656 9.760 13.931 1.00 84.19 156 ARG A C 1
ATOM 1251 O O . ARG A 1 156 ? -17.475 10.163 14.755 1.00 84.19 156 ARG A O 1
ATOM 1258 N N . GLN A 1 157 ? -15.424 9.380 14.264 1.00 83.75 157 GLN A N 1
ATOM 1259 C CA . GLN A 1 157 ? -14.892 9.512 15.623 1.00 83.75 157 GLN A CA 1
ATOM 1260 C C . GLN A 1 157 ? -14.737 10.983 16.023 1.00 83.75 157 GLN A C 1
ATOM 1262 O O . GLN A 1 157 ? -15.208 11.369 17.093 1.00 83.75 157 GLN A O 1
ATOM 1267 N N . TRP A 1 158 ? -14.183 11.818 15.142 1.00 81.62 158 TRP A N 1
ATOM 1268 C CA . TRP A 1 158 ? -14.041 13.259 15.365 1.00 81.62 158 TRP A CA 1
ATOM 1269 C C . TRP A 1 158 ? -15.375 13.936 15.688 1.00 81.62 158 TRP A C 1
ATOM 1271 O O . TRP A 1 158 ? -15.464 14.661 16.677 1.00 81.62 158 TRP A O 1
ATOM 1281 N N . ARG A 1 159 ? -16.443 13.624 14.938 1.00 83.44 159 ARG A N 1
ATOM 1282 C CA . ARG A 1 159 ? -17.794 14.151 15.214 1.00 83.44 159 ARG A CA 1
ATOM 1283 C C . ARG A 1 159 ? -18.374 13.732 16.567 1.00 83.44 159 ARG A C 1
ATOM 1285 O O . ARG A 1 159 ? -19.247 14.425 17.077 1.00 83.44 159 ARG A O 1
ATOM 1292 N N . ARG A 1 160 ? -17.942 12.604 17.143 1.00 81.06 160 ARG A N 1
ATOM 1293 C CA . ARG A 1 160 ? -18.378 12.179 18.487 1.00 81.06 160 ARG A CA 1
ATOM 1294 C C . ARG A 1 160 ? -17.634 12.918 19.595 1.00 81.06 160 ARG A C 1
ATOM 1296 O O . ARG A 1 160 ? -18.235 13.193 20.624 1.00 81.06 160 ARG A O 1
ATOM 1303 N N . VAL A 1 161 ? -16.344 13.196 19.398 1.00 82.06 161 VAL A N 1
ATOM 1304 C CA . VAL A 1 161 ? -15.497 13.889 20.387 1.00 82.06 161 VAL A CA 1
ATOM 1305 C C . VAL A 1 161 ? -15.794 15.385 20.404 1.00 82.06 161 VAL A C 1
ATOM 1307 O O . VAL A 1 161 ? -15.906 15.985 21.469 1.00 82.06 161 VAL A O 1
ATOM 1310 N N . PHE A 1 162 ? -15.976 15.967 19.223 1.00 77.25 162 PHE A N 1
ATOM 1311 C CA . PHE A 1 162 ? -16.371 17.353 19.039 1.00 77.25 162 PHE A CA 1
ATOM 1312 C C . PHE A 1 162 ? -17.738 17.364 18.365 1.00 77.25 162 PHE A C 1
ATOM 1314 O O . PHE A 1 162 ? -17.819 17.621 17.159 1.00 77.25 162 PHE A O 1
ATOM 1321 N N . PRO A 1 163 ? -18.829 17.052 19.096 1.00 75.56 163 PRO A N 1
ATOM 1322 C CA . PRO A 1 163 ? -20.142 17.380 18.580 1.00 75.56 163 PRO A CA 1
ATOM 1323 C C . PRO A 1 163 ? -20.080 18.877 18.316 1.00 75.56 163 PRO A C 1
ATOM 1325 O O . PRO A 1 163 ? -19.799 19.640 19.242 1.00 75.56 163 PRO A O 1
ATOM 1328 N N . CYS A 1 164 ? -20.218 19.286 17.050 1.00 62.97 164 CYS A N 1
ATOM 1329 C CA . CYS A 1 164 ? -20.348 20.693 16.717 1.00 62.97 164 CYS A CA 1
ATOM 1330 C C . CYS A 1 164 ? -21.436 21.212 17.641 1.00 62.97 164 CYS A C 1
ATOM 1332 O O . CYS A 1 164 ? -22.604 20.847 17.497 1.00 62.97 164 CYS A O 1
ATOM 1334 N N . ARG A 1 165 ? -21.025 21.971 18.657 1.00 58.28 165 ARG A N 1
ATOM 1335 C CA . ARG A 1 165 ? -21.930 22.719 19.495 1.00 58.28 165 ARG A CA 1
ATOM 1336 C C . ARG A 1 165 ? -22.568 23.652 18.491 1.00 58.28 165 ARG A C 1
ATOM 1338 O O . ARG A 1 165 ? -21.918 24.580 18.019 1.00 58.28 165 ARG A O 1
ATOM 1345 N N . ALA A 1 166 ? -23.764 23.302 18.039 1.00 57.47 166 ALA A N 1
ATOM 1346 C CA . ALA A 1 166 ? -24.611 24.199 17.295 1.00 57.47 166 ALA A CA 1
ATOM 1347 C C . ALA A 1 166 ? -24.947 25.322 18.281 1.00 57.47 166 ALA A C 1
ATOM 1349 O O . ALA A 1 166 ? -25.985 25.318 18.932 1.00 57.47 166 ALA A O 1
ATOM 1350 N N . GLU A 1 167 ? -23.991 26.230 18.486 1.00 55.31 167 GLU A N 1
ATOM 1351 C CA . GLU A 1 167 ? -24.191 27.528 19.107 1.00 55.31 167 GLU A CA 1
ATOM 1352 C C . GLU A 1 167 ? -25.021 28.329 18.108 1.00 55.31 167 GLU A C 1
ATOM 1354 O O . GLU A 1 167 ? -24.521 29.104 17.301 1.00 55.31 167 GLU A O 1
ATOM 1359 N N . GLY A 1 168 ? -26.310 28.012 18.097 1.00 58.41 168 GLY A N 1
ATOM 1360 C CA . GLY A 1 168 ? -27.326 28.615 17.252 1.00 58.41 168 GLY A CA 1
ATOM 1361 C C . GLY A 1 168 ? -28.688 28.684 17.937 1.00 58.41 168 GLY A C 1
ATOM 1362 O O . GLY A 1 168 ? -29.663 29.032 17.287 1.00 58.41 168 GLY A O 1
ATOM 1363 N N . GLU A 1 169 ? -28.768 28.396 19.237 1.00 55.69 169 GLU A N 1
ATOM 1364 C CA . GLU A 1 169 ? -29.952 28.665 20.051 1.00 55.69 169 GLU A CA 1
ATOM 1365 C C . GLU A 1 169 ? -29.522 29.512 21.258 1.00 55.69 169 GLU A C 1
ATOM 1367 O O . GLU A 1 169 ? -28.948 28.996 22.214 1.00 55.69 169 GLU A O 1
ATOM 1372 N N . GLY A 1 170 ? -29.752 30.833 21.206 1.00 54.47 170 GLY A N 1
ATOM 1373 C CA . GLY A 1 170 ? -29.838 31.636 22.438 1.00 54.47 170 GLY A CA 1
ATOM 1374 C C . GLY A 1 170 ? -29.067 32.959 22.555 1.00 54.47 170 GLY A C 1
ATOM 1375 O O . GLY A 1 170 ? -28.939 33.442 23.677 1.00 54.47 170 GLY A O 1
ATOM 1376 N N . VAL A 1 171 ? -28.575 33.588 21.477 1.00 54.34 171 VAL A N 1
ATOM 1377 C CA . VAL A 1 171 ? -28.012 34.970 21.549 1.00 54.34 171 VAL A CA 1
ATOM 1378 C C . VAL A 1 171 ? -28.810 35.974 20.700 1.00 54.34 171 VAL A C 1
ATOM 1380 O O . VAL A 1 171 ? -28.285 36.992 20.272 1.00 54.34 171 VAL A O 1
ATOM 1383 N N . ALA A 1 172 ? -30.096 35.710 20.453 1.00 55.84 172 ALA A N 1
ATOM 1384 C CA . ALA A 1 172 ? -30.993 36.678 19.809 1.00 55.84 172 ALA A CA 1
ATOM 1385 C C . ALA A 1 172 ? -31.910 37.430 20.798 1.00 55.84 172 ALA A C 1
ATOM 1387 O O . ALA A 1 172 ? -32.465 38.451 20.425 1.00 55.84 172 ALA A O 1
ATOM 1388 N N . ASP A 1 173 ? -32.014 37.004 22.064 1.00 52.94 173 ASP A N 1
ATOM 1389 C CA . ASP A 1 173 ? -33.072 37.489 22.977 1.00 52.94 173 ASP A CA 1
ATOM 1390 C C . ASP A 1 173 ? -32.611 38.483 24.062 1.00 52.94 173 ASP A C 1
ATOM 1392 O O . ASP A 1 173 ? -33.327 38.745 25.026 1.00 52.94 173 ASP A O 1
ATOM 1396 N N . LYS A 1 174 ? -31.404 39.056 23.953 1.00 54.75 174 LYS A N 1
ATOM 1397 C CA . LYS A 1 174 ? -30.888 40.015 24.958 1.00 54.75 174 LYS A CA 1
ATOM 1398 C C . LYS A 1 174 ? -30.778 41.470 24.498 1.00 54.75 174 LYS A C 1
ATOM 1400 O O . LYS A 1 174 ? -30.255 42.276 25.262 1.00 54.75 174 LYS A O 1
ATOM 1405 N N . PHE A 1 175 ? -31.275 41.825 23.312 1.00 56.09 175 PHE A N 1
ATOM 1406 C CA . PHE A 1 175 ? -31.164 43.201 22.801 1.00 56.09 175 PHE A CA 1
ATOM 1407 C C . PHE A 1 175 ? -32.461 44.027 22.770 1.00 56.09 175 PHE A C 1
ATOM 1409 O O . PHE A 1 175 ? -32.378 45.208 22.451 1.00 56.09 175 PHE A O 1
ATOM 1416 N N . ASP A 1 176 ? -33.605 43.487 23.209 1.00 54.81 176 ASP A N 1
ATOM 1417 C CA . ASP A 1 176 ? -34.908 44.184 23.137 1.00 54.81 176 ASP A CA 1
ATOM 1418 C C . ASP A 1 176 ? -35.472 44.696 24.485 1.00 54.81 176 ASP A C 1
ATOM 1420 O O . ASP A 1 176 ? -36.661 44.975 24.594 1.00 54.81 176 ASP A O 1
ATOM 1424 N N . LEU A 1 177 ? -34.656 44.868 25.536 1.00 55.81 177 LEU A N 1
ATOM 1425 C CA . LEU A 1 177 ? -35.136 45.368 26.847 1.00 55.81 177 LEU A CA 1
ATOM 1426 C C . LEU A 1 177 ? -34.426 46.632 27.367 1.00 55.81 177 LEU A C 1
ATOM 1428 O O . LEU A 1 177 ? -34.422 46.887 28.568 1.00 55.81 177 LEU A O 1
ATOM 1432 N N . ALA A 1 178 ? -33.839 47.448 26.488 1.00 52.22 178 ALA A N 1
ATOM 1433 C CA . ALA A 1 178 ? -33.189 48.709 26.877 1.00 52.22 178 ALA A CA 1
ATOM 1434 C C . ALA A 1 178 ? -33.742 49.942 26.140 1.00 52.22 178 ALA A C 1
ATOM 1436 O O . ALA A 1 178 ? -32.990 50.860 25.810 1.00 52.22 178 ALA A O 1
ATOM 1437 N N . SER A 1 179 ? -35.050 49.971 25.875 1.00 59.44 179 SER A N 1
ATOM 1438 C CA . SER A 1 179 ? -35.722 51.147 25.317 1.00 59.44 179 SER A CA 1
ATOM 1439 C C . SER A 1 179 ? -37.098 51.388 25.943 1.00 59.44 179 SER A C 1
ATOM 1441 O O . SER A 1 179 ? -38.087 51.389 25.221 1.00 59.44 179 SER A O 1
ATOM 1443 N N . GLU A 1 180 ? -37.154 51.596 27.260 1.00 57.53 180 GLU A N 1
ATOM 1444 C CA . GLU A 1 180 ? -38.191 52.402 27.934 1.00 57.53 180 GLU A CA 1
ATOM 1445 C C . GLU A 1 180 ? -37.587 53.139 29.136 1.00 57.53 180 GLU A C 1
ATOM 1447 O O . GLU A 1 180 ? -36.770 52.524 29.863 1.00 57.53 180 GLU A O 1
#

Radius of gyration: 26.47 Å; chains: 1; bounding box: 75×78×56 Å

Organism: Symbiodinium pilosum (NCBI:txid2952)